Protein AF-A0A6B8VWT5-F1 (afdb_monomer_lite)

Sequence (79 aa):
MGELAAAAAAGEAPAFHPNTGAQIGVDGERALSVGAAAGLEPPRYCQLCGRRMKVQIRPSGWLAECSRHGELDSVLFER

Foldseek 3Di:
DFQLQVCVLVVHQFQADQQPLHGPPPGDDDDGDPCVVVVNDGGQARSHHSDGWDWDADPVFIWTADPPRGIHTCVSVDD

Radius of gyration: 11.94 Å; chains: 1; bounding box: 26×31×27 Å

Organism: NCBI:txid2675218

pLDDT: mean 95.05, std 6.01, range [60.91, 98.56]

InterPro domains:
  IPR058605 Biotin synthase auxiliary protein, C-terminal domain [PF26519] (53-78)

Structure (mmCIF, N/CA/C/O backbone):
data_AF-A0A6B8VWT5-F1
#
_entry.id   AF-A0A6B8VWT5-F1
#
loop_
_atom_site.group_PDB
_atom_site.id
_atom_site.type_symbol
_atom_site.label_atom_id
_atom_site.label_alt_id
_atom_site.label_comp_id
_atom_site.label_asym_id
_atom_site.label_entity_id
_atom_site.label_seq_id
_atom_site.pdbx_PDB_ins_code
_atom_site.Cartn_x
_atom_site.Cartn_y
_atom_site.Cartn_z
_atom_site.occupancy
_atom_site.B_iso_or_equiv
_atom_site.auth_seq_id
_atom_site.auth_comp_id
_atom_site.auth_asym_id
_atom_site.auth_atom_id
_atom_site.pdbx_PDB_model_num
ATOM 1 N N . MET A 1 1 ? -7.271 -14.730 0.703 1.00 64.75 1 MET A N 1
ATOM 2 C CA . MET A 1 1 ? -7.264 -13.309 0.299 1.00 64.75 1 MET A CA 1
ATOM 3 C C . MET A 1 1 ? -7.798 -12.504 1.470 1.00 64.75 1 MET A C 1
ATOM 5 O O . MET A 1 1 ? -8.919 -12.774 1.881 1.00 64.75 1 MET A O 1
ATOM 9 N N . GLY A 1 2 ? -6.985 -11.627 2.066 1.00 88.69 2 GLY A N 1
ATOM 10 C CA . GLY A 1 2 ? -7.462 -10.695 3.095 1.00 88.69 2 GLY A CA 1
ATOM 11 C C . GLY A 1 2 ? -8.361 -9.616 2.487 1.00 88.69 2 GLY A C 1
ATOM 12 O O . GLY A 1 2 ? -8.373 -9.436 1.270 1.00 88.69 2 GLY A O 1
ATOM 13 N N . GLU A 1 3 ? -9.096 -8.894 3.326 1.00 97.19 3 GLU A N 1
ATOM 14 C CA . GLU A 1 3 ? -10.000 -7.817 2.898 1.00 97.19 3 GLU A CA 1
ATOM 15 C C . GLU A 1 3 ? -9.265 -6.743 2.082 1.00 97.19 3 GLU A C 1
ATOM 17 O O . GLU A 1 3 ? -9.756 -6.299 1.048 1.00 97.19 3 GLU A O 1
ATOM 22 N N . LEU A 1 4 ? -8.031 -6.405 2.477 1.00 97.75 4 LEU A N 1
ATOM 23 C CA . LEU A 1 4 ? -7.199 -5.451 1.745 1.00 97.75 4 LEU A CA 1
ATOM 24 C C . LEU A 1 4 ? -6.886 -5.923 0.316 1.00 97.75 4 LEU A C 1
ATOM 26 O O . LEU A 1 4 ? -6.997 -5.137 -0.623 1.00 97.75 4 LEU A O 1
ATOM 30 N N . ALA A 1 5 ? -6.507 -7.193 0.151 1.00 97.56 5 ALA A N 1
ATOM 31 C CA . ALA A 1 5 ? -6.227 -7.773 -1.161 1.00 97.56 5 ALA A CA 1
ATOM 32 C C . ALA A 1 5 ? -7.470 -7.787 -2.056 1.00 97.56 5 ALA A C 1
ATOM 34 O O . ALA A 1 5 ? -7.366 -7.498 -3.245 1.00 97.56 5 ALA A O 1
ATOM 35 N N . ALA A 1 6 ? -8.636 -8.110 -1.488 1.00 96.69 6 ALA A N 1
ATOM 36 C CA . ALA A 1 6 ? -9.895 -8.130 -2.224 1.00 96.69 6 ALA A CA 1
ATOM 37 C C . ALA A 1 6 ? -10.275 -6.729 -2.727 1.00 96.69 6 ALA A C 1
ATOM 39 O O . ALA A 1 6 ? -10.489 -6.564 -3.926 1.00 96.69 6 ALA A O 1
ATOM 40 N N . ALA A 1 7 ? -10.260 -5.724 -1.846 1.00 96.56 7 ALA A N 1
ATOM 41 C CA . ALA A 1 7 ? -10.581 -4.344 -2.208 1.00 96.56 7 ALA A CA 1
ATOM 42 C C . ALA A 1 7 ? -9.628 -3.790 -3.282 1.00 96.56 7 ALA A C 1
ATOM 44 O O . ALA A 1 7 ? -10.056 -3.155 -4.245 1.00 96.56 7 ALA A O 1
ATOM 45 N N . ALA A 1 8 ? -8.324 -4.066 -3.152 1.00 94.94 8 ALA A N 1
ATOM 46 C CA . ALA A 1 8 ? -7.329 -3.636 -4.132 1.00 94.94 8 ALA A CA 1
ATOM 47 C C . ALA A 1 8 ? -7.516 -4.324 -5.495 1.00 94.94 8 ALA A C 1
ATOM 49 O O . ALA A 1 8 ? -7.490 -3.652 -6.523 1.00 94.94 8 ALA A O 1
ATOM 50 N N . ALA A 1 9 ? -7.750 -5.640 -5.513 1.00 93.88 9 ALA A N 1
ATOM 51 C CA . ALA A 1 9 ? -7.979 -6.392 -6.747 1.00 93.88 9 ALA A CA 1
ATOM 52 C C . ALA A 1 9 ? -9.291 -5.994 -7.449 1.00 93.88 9 ALA A C 1
ATOM 54 O O . ALA A 1 9 ? -9.362 -6.018 -8.677 1.00 93.88 9 ALA A O 1
ATOM 55 N N . ALA A 1 10 ? -10.314 -5.604 -6.683 1.00 94.69 10 ALA A N 1
ATOM 56 C CA . ALA A 1 10 ? -11.581 -5.095 -7.203 1.00 94.69 10 ALA A CA 1
ATOM 57 C C . ALA A 1 10 ? -11.496 -3.646 -7.723 1.00 94.69 10 ALA A C 1
ATOM 59 O O . ALA A 1 10 ? -12.427 -3.183 -8.380 1.00 94.69 10 ALA A O 1
ATOM 60 N N . GLY A 1 11 ? -10.394 -2.932 -7.460 1.00 94.12 11 GLY A N 1
ATOM 61 C CA . GLY A 1 11 ? -10.232 -1.530 -7.849 1.00 94.12 11 GLY A CA 1
ATOM 62 C C . GLY A 1 11 ? -11.116 -0.570 -7.049 1.00 94.12 11 GLY A C 1
ATOM 63 O O . GLY A 1 11 ? -11.506 0.477 -7.566 1.00 94.12 11 GLY A O 1
ATOM 64 N N . GLU A 1 12 ? -11.460 -0.922 -5.809 1.00 96.06 12 GLU A N 1
ATOM 65 C CA . GLU A 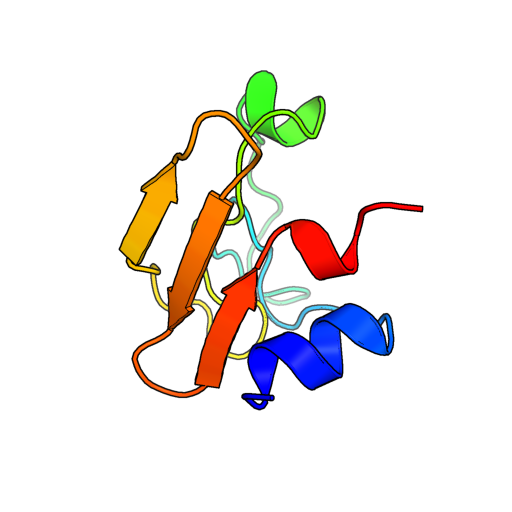1 12 ? -12.234 -0.050 -4.926 1.00 96.06 12 GLU A CA 1
ATOM 66 C C . GLU A 1 12 ? -11.465 1.240 -4.610 1.00 96.06 12 GLU A C 1
ATOM 68 O O . GLU A 1 12 ? -10.246 1.233 -4.416 1.00 96.06 12 GLU A O 1
ATOM 73 N N . ALA A 1 13 ? -12.183 2.364 -4.534 1.00 96.06 13 ALA A N 1
ATOM 74 C CA . ALA A 1 13 ? -11.576 3.639 -4.178 1.00 96.06 13 ALA A CA 1
ATOM 75 C C . ALA A 1 13 ? -11.029 3.588 -2.734 1.00 96.06 13 ALA A C 1
ATOM 77 O O . ALA A 1 13 ? -11.746 3.172 -1.821 1.00 96.06 13 ALA A O 1
ATOM 78 N N . PRO A 1 14 ? -9.780 4.025 -2.493 1.00 96.81 14 PRO A N 1
ATOM 79 C CA . PRO A 1 14 ? -9.176 3.948 -1.170 1.00 96.81 14 PRO A CA 1
ATOM 80 C C . PRO A 1 14 ? -9.822 4.953 -0.203 1.00 96.81 14 PRO A C 1
ATOM 82 O O . PRO A 1 14 ? -9.999 6.119 -0.543 1.00 96.81 14 PRO A O 1
ATOM 85 N N . ALA A 1 15 ? -10.104 4.537 1.035 1.00 97.94 15 ALA A N 1
ATOM 86 C CA . ALA A 1 15 ? -10.514 5.454 2.106 1.00 97.94 15 ALA A CA 1
ATOM 87 C C . ALA A 1 15 ? -9.322 6.261 2.653 1.00 97.94 15 ALA A C 1
ATOM 89 O O . ALA A 1 15 ? -9.476 7.395 3.104 1.00 97.94 15 ALA A O 1
ATOM 90 N N . PHE A 1 16 ? -8.121 5.682 2.586 1.00 98.12 16 PHE A N 1
ATOM 91 C CA . PHE A 1 16 ? -6.861 6.308 2.976 1.00 98.12 16 PHE A CA 1
ATOM 92 C C . PHE A 1 16 ? -5.832 6.170 1.861 1.00 98.12 16 PHE A C 1
ATOM 94 O O . PHE A 1 16 ? -5.664 5.096 1.284 1.00 98.12 16 PHE A O 1
ATOM 101 N N . HIS A 1 17 ? -5.087 7.236 1.595 1.00 97.44 17 HIS A N 1
ATOM 102 C CA . HIS A 1 17 ? -4.077 7.251 0.551 1.00 97.44 17 HIS A CA 1
ATOM 103 C C . HIS A 1 17 ? -2.937 6.246 0.860 1.00 97.44 17 HIS A C 1
ATOM 105 O O . HIS A 1 17 ? -2.249 6.404 1.877 1.00 97.44 17 HIS A O 1
ATOM 111 N N . PRO A 1 18 ? -2.651 5.250 -0.004 1.00 97.12 18 PRO A N 1
ATOM 112 C CA . PRO A 1 18 ? -1.758 4.129 0.332 1.00 97.12 18 PRO A CA 1
ATOM 113 C C . PRO A 1 18 ? -0.304 4.506 0.661 1.00 97.12 18 PRO A C 1
ATOM 115 O O . PRO A 1 18 ? 0.367 3.792 1.407 1.00 97.12 18 PRO A O 1
ATOM 118 N N . ASN A 1 19 ? 0.195 5.634 0.146 1.00 97.38 19 ASN A N 1
ATOM 119 C CA . ASN A 1 19 ? 1.586 6.069 0.357 1.00 97.38 19 ASN A CA 1
ATOM 120 C C . ASN A 1 19 ? 1.754 7.163 1.419 1.00 97.38 19 ASN A C 1
ATOM 122 O O . ASN A 1 19 ? 2.862 7.376 1.905 1.00 97.38 19 ASN A O 1
ATOM 126 N N . THR A 1 20 ? 0.673 7.836 1.823 1.00 97.19 20 THR A N 1
ATOM 127 C CA . THR A 1 20 ? 0.747 8.964 2.776 1.00 97.19 20 THR A CA 1
ATOM 128 C C . THR A 1 20 ? -0.066 8.734 4.041 1.00 97.19 20 THR A C 1
ATOM 130 O O . THR A 1 20 ? 0.227 9.362 5.054 1.00 97.19 20 THR A O 1
ATOM 133 N N . GLY A 1 21 ? -1.053 7.834 4.000 1.00 97.06 21 GLY A N 1
ATOM 134 C CA . GLY A 1 21 ? -1.966 7.560 5.104 1.00 97.06 21 GLY A CA 1
ATOM 135 C C . GLY A 1 21 ? -3.037 8.631 5.307 1.00 97.06 21 GLY A C 1
ATOM 136 O O . GLY A 1 21 ? -3.807 8.507 6.250 1.00 97.06 21 GLY A O 1
ATOM 137 N N . ALA A 1 22 ? -3.095 9.657 4.448 1.00 97.31 22 ALA A N 1
ATOM 138 C CA . ALA A 1 22 ? -4.100 10.715 4.517 1.00 97.31 22 ALA A CA 1
ATOM 139 C C . ALA A 1 22 ? -5.495 10.158 4.204 1.00 97.31 22 ALA A C 1
ATOM 141 O O . ALA A 1 22 ? -5.661 9.427 3.224 1.00 97.31 22 ALA A O 1
ATOM 142 N N . GLN A 1 23 ? -6.489 10.497 5.019 1.00 97.50 23 GLN A N 1
ATOM 143 C CA . GLN A 1 23 ? -7.874 10.107 4.797 1.00 97.50 23 GLN A CA 1
ATOM 144 C C . GLN A 1 23 ? -8.484 10.911 3.643 1.00 97.50 23 GLN A C 1
ATOM 146 O O . GLN A 1 23 ? -8.501 12.143 3.665 1.00 97.50 23 GLN A O 1
ATOM 151 N N . ILE A 1 24 ? -9.017 10.213 2.641 1.00 96.38 24 ILE A N 1
ATOM 152 C CA . ILE A 1 24 ? -9.576 10.838 1.441 1.00 96.38 24 ILE A CA 1
ATOM 153 C C . ILE A 1 24 ? -10.832 11.641 1.802 1.00 96.38 24 ILE A C 1
ATOM 155 O O . ILE A 1 24 ? -11.728 11.146 2.483 1.00 96.38 24 ILE A O 1
ATOM 159 N N . GLY A 1 25 ? -10.889 12.896 1.347 1.00 94.75 25 GLY A N 1
ATOM 160 C CA . GLY A 1 25 ? -12.014 13.807 1.588 1.00 94.75 25 GLY A CA 1
ATOM 161 C C . GLY A 1 25 ? -12.073 14.416 2.995 1.00 94.75 25 GLY A C 1
ATOM 162 O O . GLY A 1 25 ? -12.989 15.188 3.268 1.00 94.75 25 GLY A O 1
ATOM 163 N N . VAL A 1 26 ? -11.118 14.092 3.873 1.00 95.81 26 VAL A N 1
ATOM 164 C CA . VAL A 1 26 ? -11.028 14.644 5.236 1.00 95.81 26 VAL A CA 1
ATOM 165 C C . VAL A 1 26 ? -9.708 15.376 5.427 1.00 95.81 26 VAL A C 1
ATOM 167 O O . VAL A 1 26 ? -9.699 16.553 5.781 1.00 95.81 26 VAL A O 1
ATOM 170 N N . ASP A 1 27 ? -8.600 14.689 5.163 1.00 93.44 27 ASP A N 1
ATOM 171 C CA . ASP A 1 27 ? -7.275 15.283 5.256 1.00 93.44 27 ASP A CA 1
ATOM 172 C C . ASP A 1 27 ? -6.948 16.060 3.976 1.00 93.44 27 ASP A C 1
ATOM 174 O O . ASP A 1 27 ? -7.366 15.702 2.872 1.00 93.44 27 ASP A O 1
ATOM 178 N N . GLY A 1 28 ? -6.158 17.125 4.120 1.00 88.69 28 GLY A N 1
ATOM 179 C CA . GLY A 1 28 ? -5.603 17.838 2.973 1.00 88.69 28 GLY A CA 1
ATOM 180 C C . GLY A 1 28 ? -4.630 16.966 2.174 1.00 88.69 28 GLY A C 1
ATOM 181 O O . GLY A 1 28 ? -3.997 16.053 2.716 1.00 88.69 28 GLY A O 1
ATOM 182 N N . GLU A 1 29 ? -4.476 17.272 0.884 1.00 85.94 29 GLU A N 1
ATOM 183 C CA . GLU A 1 29 ? -3.510 16.580 0.033 1.00 85.94 29 GLU A CA 1
ATOM 184 C C . GLU A 1 29 ? -2.098 16.678 0.613 1.00 85.94 29 GLU A C 1
ATOM 186 O O . GLU A 1 29 ? -1.608 17.747 0.987 1.00 85.94 29 GLU A O 1
ATOM 191 N N . ARG A 1 30 ? -1.425 15.529 0.668 1.00 90.19 30 ARG A N 1
ATOM 192 C CA . ARG A 1 30 ? -0.046 15.434 1.125 1.00 90.19 30 ARG A CA 1
ATOM 193 C C . ARG A 1 30 ? 0.840 15.045 -0.040 1.00 90.19 30 ARG A C 1
ATOM 195 O O . ARG A 1 30 ? 0.592 14.034 -0.691 1.00 90.19 30 ARG A O 1
ATOM 202 N N . ALA A 1 31 ? 1.889 15.833 -0.256 1.00 93.25 31 ALA A N 1
ATOM 203 C CA . ALA A 1 31 ? 2.857 15.575 -1.309 1.00 93.25 31 ALA A CA 1
ATOM 204 C C . ALA A 1 31 ? 3.433 14.155 -1.196 1.00 93.25 31 ALA A C 1
ATOM 206 O O . ALA A 1 31 ? 3.804 13.696 -0.109 1.00 93.25 31 ALA A O 1
ATOM 207 N N . LEU A 1 32 ? 3.504 13.476 -2.337 1.00 95.94 32 LEU A N 1
ATOM 208 C CA . LEU A 1 32 ? 4.144 12.174 -2.457 1.00 95.94 32 LEU A CA 1
ATOM 209 C C . LEU A 1 32 ? 5.662 12.337 -2.508 1.00 95.94 32 LEU A C 1
ATOM 211 O O . LEU A 1 32 ? 6.178 13.349 -2.985 1.00 95.94 32 LEU A O 1
ATOM 215 N N . SER A 1 33 ? 6.387 11.314 -2.059 1.00 95.56 33 SER A N 1
ATOM 216 C CA . SER A 1 33 ? 7.786 11.166 -2.454 1.00 95.56 33 SER A CA 1
ATOM 217 C C . SER A 1 33 ? 7.870 10.965 -3.970 1.00 95.56 33 SER A C 1
ATOM 219 O O . SER A 1 33 ? 6.923 10.503 -4.610 1.00 95.56 33 SER A O 1
ATOM 221 N N . VAL A 1 34 ? 9.031 11.268 -4.551 1.00 97.31 34 VAL A N 1
ATOM 222 C CA . VAL A 1 34 ? 9.270 11.070 -5.988 1.00 97.31 34 VAL A CA 1
ATOM 223 C C . VAL A 1 34 ? 9.031 9.610 -6.393 1.00 97.31 34 VAL A C 1
ATOM 225 O O . VAL A 1 34 ? 8.394 9.359 -7.411 1.00 97.31 34 VAL A O 1
ATOM 228 N N . GLY A 1 35 ? 9.475 8.648 -5.577 1.00 96.00 35 GLY A N 1
ATOM 229 C CA . GLY A 1 35 ? 9.267 7.224 -5.842 1.00 96.00 35 GLY A CA 1
ATOM 230 C C . GLY A 1 35 ? 7.794 6.817 -5.782 1.00 96.00 35 GLY A C 1
ATOM 231 O O . GLY A 1 35 ? 7.320 6.125 -6.680 1.00 96.00 35 GLY A O 1
ATOM 232 N N . ALA A 1 36 ? 7.042 7.294 -4.786 1.00 95.62 36 ALA A N 1
ATOM 233 C CA . ALA A 1 36 ? 5.606 7.035 -4.687 1.00 95.62 36 ALA A CA 1
ATOM 234 C C . ALA A 1 36 ? 4.813 7.674 -5.838 1.00 95.62 36 ALA A C 1
ATOM 236 O O . ALA A 1 36 ? 3.913 7.035 -6.376 1.00 95.62 36 ALA A O 1
ATOM 237 N N . ALA A 1 37 ? 5.161 8.899 -6.246 1.00 96.06 37 ALA A N 1
ATOM 238 C CA . ALA A 1 37 ? 4.555 9.560 -7.404 1.00 96.06 37 ALA A CA 1
ATOM 239 C C . ALA A 1 37 ? 4.843 8.815 -8.719 1.00 96.06 37 ALA A C 1
ATOM 241 O O . ALA A 1 37 ? 3.996 8.781 -9.605 1.00 9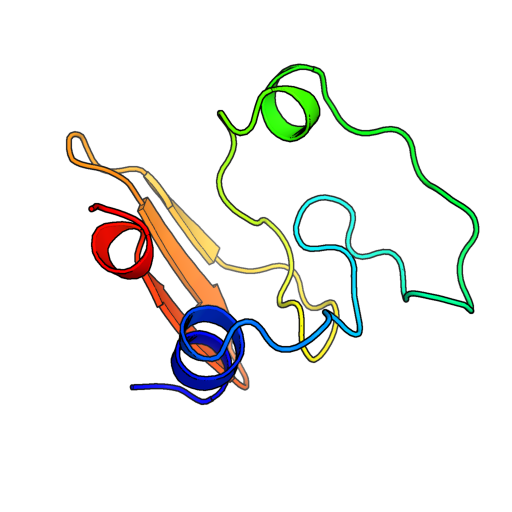6.06 37 ALA A O 1
ATOM 242 N N . ALA A 1 38 ? 6.019 8.193 -8.829 1.00 95.56 38 ALA A N 1
ATOM 243 C CA . ALA A 1 38 ? 6.413 7.374 -9.972 1.00 95.56 38 ALA A CA 1
ATOM 244 C C . ALA A 1 38 ? 5.892 5.922 -9.915 1.00 95.56 38 ALA A C 1
ATOM 246 O O . ALA A 1 38 ? 6.177 5.147 -10.823 1.00 95.56 38 ALA A O 1
ATOM 247 N N . GLY A 1 39 ? 5.172 5.523 -8.857 1.00 91.88 39 GLY A N 1
ATOM 248 C CA . GLY A 1 39 ? 4.694 4.145 -8.676 1.00 91.88 39 GLY A CA 1
ATOM 249 C C . GLY A 1 39 ? 5.790 3.121 -8.344 1.00 91.88 39 GLY A C 1
ATOM 250 O O . GLY A 1 39 ? 5.567 1.923 -8.476 1.00 91.88 39 GLY A O 1
ATOM 251 N N . LEU A 1 40 ? 6.972 3.575 -7.916 1.00 92.00 40 LEU A N 1
ATOM 252 C CA . L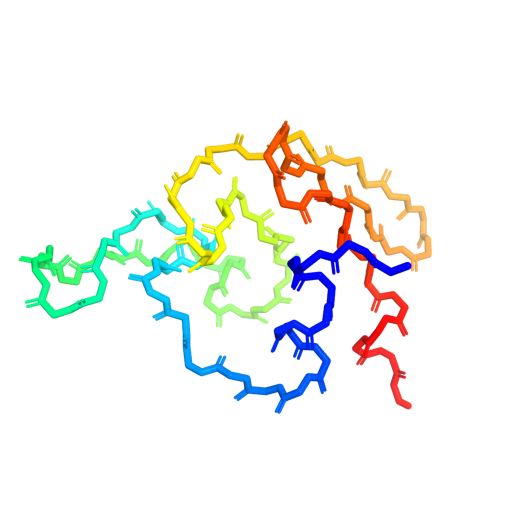EU A 1 40 ? 8.138 2.732 -7.612 1.00 92.00 40 LEU A CA 1
ATOM 253 C C . LEU A 1 40 ? 8.221 2.308 -6.138 1.00 92.00 40 LEU A C 1
ATOM 255 O O . LEU A 1 40 ? 9.074 1.501 -5.770 1.00 92.00 40 LEU A O 1
ATOM 259 N N . GLU A 1 41 ? 7.368 2.866 -5.279 1.00 95.25 41 GLU A N 1
ATOM 260 C CA . GLU A 1 41 ? 7.310 2.525 -3.859 1.00 95.25 41 GLU A CA 1
ATOM 261 C C . GLU A 1 41 ? 6.095 1.638 -3.552 1.00 95.25 41 GLU A C 1
ATOM 263 O O . GLU A 1 41 ? 5.004 1.888 -4.069 1.00 95.25 41 GLU A O 1
ATOM 268 N N . PRO A 1 42 ? 6.244 0.624 -2.680 1.00 96.75 42 PRO A N 1
ATOM 269 C CA . PRO A 1 42 ? 5.108 -0.147 -2.193 1.00 96.75 42 PRO A CA 1
ATOM 270 C C . PRO A 1 42 ? 4.205 0.702 -1.283 1.00 96.75 42 PRO A C 1
ATOM 272 O O . PRO A 1 42 ? 4.699 1.612 -0.602 1.00 96.75 42 PRO A O 1
ATOM 275 N N . PRO A 1 43 ? 2.915 0.342 -1.151 1.00 96.94 43 PRO A N 1
ATOM 276 C CA . PRO A 1 43 ? 2.010 1.006 -0.228 1.00 96.94 43 PRO A CA 1
ATOM 277 C C . PRO A 1 43 ? 2.522 0.889 1.210 1.00 96.94 43 PRO A C 1
ATOM 279 O O . PRO A 1 43 ? 2.922 -0.178 1.682 1.00 96.94 43 PRO A O 1
ATOM 282 N N . ARG A 1 44 ? 2.505 2.010 1.931 1.00 97.50 44 ARG A N 1
ATOM 283 C CA . ARG A 1 44 ? 2.986 2.123 3.318 1.00 97.50 44 ARG A CA 1
ATOM 284 C C . ARG A 1 44 ? 1.854 2.071 4.336 1.00 97.50 44 ARG A C 1
ATOM 286 O O . ARG A 1 44 ? 2.103 1.762 5.502 1.00 97.50 44 ARG A O 1
ATOM 293 N N . TYR A 1 45 ? 0.633 2.367 3.903 1.00 98.31 45 TYR A N 1
ATOM 294 C CA . TYR A 1 45 ? -0.563 2.453 4.729 1.00 98.31 45 TYR A CA 1
ATOM 295 C C . TYR A 1 45 ? -1.697 1.637 4.116 1.00 98.31 45 TYR A C 1
ATOM 297 O O . TYR A 1 45 ? -1.858 1.578 2.899 1.00 98.31 45 TYR A O 1
ATOM 305 N N . CYS A 1 46 ? -2.487 0.996 4.971 1.00 98.38 46 CYS A N 1
ATOM 306 C CA . CYS A 1 46 ? -3.653 0.242 4.541 1.00 98.38 46 CYS A CA 1
ATOM 307 C C . CYS A 1 46 ? -4.717 1.194 3.991 1.00 98.38 46 CYS A C 1
ATOM 309 O O . CYS A 1 46 ? -5.162 2.092 4.707 1.00 98.38 46 CYS A O 1
ATOM 311 N N . GLN A 1 47 ? -5.180 0.949 2.765 1.00 98.12 47 GLN A N 1
ATOM 312 C CA . GLN A 1 47 ? -6.156 1.821 2.110 1.00 98.12 47 GLN A CA 1
ATOM 313 C C . GLN A 1 47 ? -7.543 1.825 2.771 1.00 98.12 47 GLN A C 1
ATOM 315 O O . GLN A 1 47 ? -8.339 2.722 2.517 1.00 98.12 47 GLN A O 1
ATOM 320 N N . LEU A 1 48 ? -7.819 0.838 3.631 1.00 98.38 48 LEU A N 1
ATOM 321 C CA . LEU A 1 48 ? -9.094 0.691 4.337 1.00 98.38 48 LEU A CA 1
ATOM 322 C C . LEU A 1 48 ? -9.113 1.413 5.692 1.00 98.38 48 LEU A C 1
ATOM 324 O O . LEU A 1 48 ? -10.158 1.885 6.120 1.00 98.38 48 LEU A O 1
ATOM 328 N N . CYS A 1 49 ? -7.975 1.513 6.392 1.00 98.19 49 CYS A N 1
ATOM 329 C CA . CYS A 1 49 ? -7.949 2.05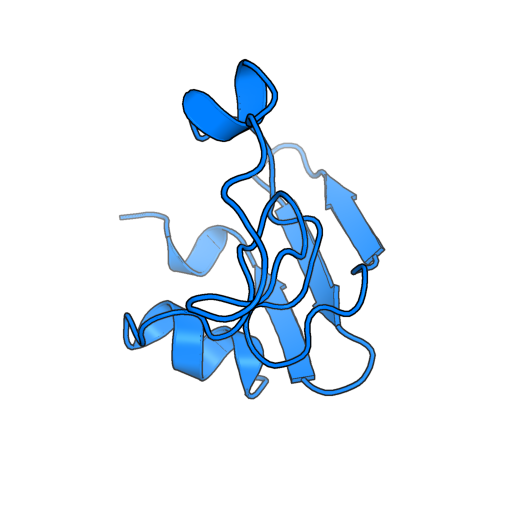6 7.762 1.00 98.19 49 CYS A CA 1
ATOM 330 C C . CYS A 1 49 ? -6.787 2.982 8.110 1.00 98.19 49 CYS A C 1
ATOM 332 O O . CYS A 1 49 ? -6.616 3.315 9.283 1.00 98.19 49 CYS A O 1
ATOM 334 N N . GLY A 1 50 ? -5.930 3.316 7.146 1.00 97.75 50 GLY A N 1
ATOM 335 C CA . GLY A 1 50 ? -4.824 4.253 7.336 1.00 97.75 50 GLY A CA 1
ATOM 336 C C . GLY A 1 50 ? -3.698 3.741 8.237 1.00 97.75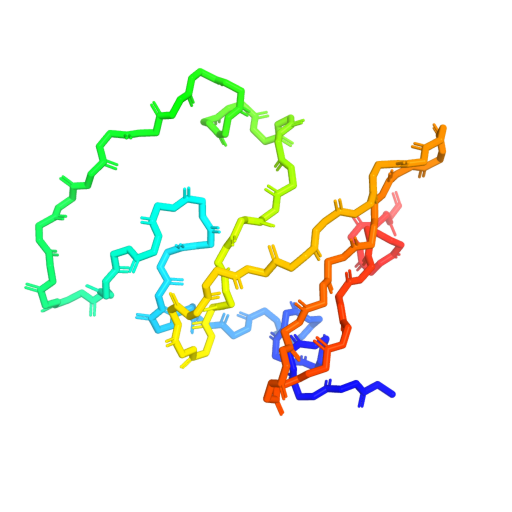 50 GLY A C 1
ATOM 337 O O . GLY A 1 50 ? -2.740 4.462 8.499 1.00 97.75 50 GLY A O 1
ATOM 338 N N . ARG A 1 51 ? -3.755 2.494 8.727 1.00 98.25 51 ARG A N 1
ATOM 339 C CA . ARG A 1 51 ? -2.687 1.946 9.571 1.00 98.25 51 ARG A CA 1
ATOM 340 C C . ARG A 1 51 ? -1.429 1.689 8.749 1.00 98.25 51 ARG A C 1
ATOM 342 O O . A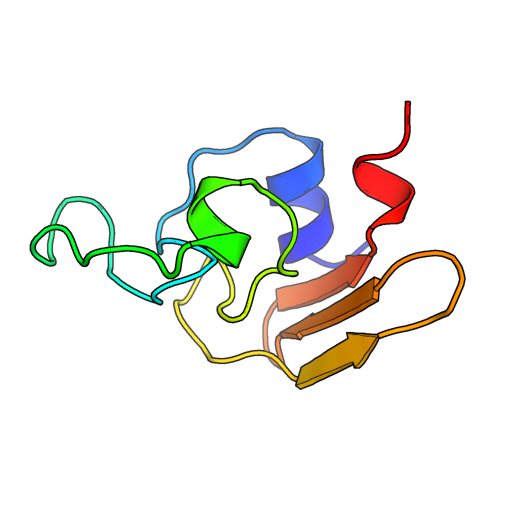RG A 1 51 ? -1.498 1.072 7.686 1.00 98.25 51 ARG A O 1
ATOM 349 N N . ARG A 1 52 ? -0.278 2.105 9.284 1.00 98.25 52 ARG A N 1
ATOM 350 C CA . ARG A 1 52 ? 1.032 1.795 8.705 1.00 98.25 52 ARG A CA 1
ATOM 351 C C . ARG A 1 52 ? 1.238 0.281 8.655 1.00 98.25 52 ARG A C 1
ATOM 353 O O . ARG A 1 52 ? 1.049 -0.402 9.661 1.00 98.25 52 ARG A O 1
ATOM 360 N N . MET A 1 53 ? 1.607 -0.220 7.486 1.00 98.56 53 MET A N 1
ATOM 361 C CA . MET A 1 53 ? 1.800 -1.641 7.221 1.00 98.56 53 MET A CA 1
ATOM 362 C C . MET A 1 53 ? 3.259 -2.044 7.427 1.00 98.56 53 MET A C 1
ATOM 364 O O . MET A 1 53 ? 4.176 -1.231 7.261 1.00 98.56 53 MET A O 1
ATOM 368 N N . LYS A 1 54 ? 3.479 -3.319 7.750 1.00 98.38 54 LYS A N 1
ATOM 369 C CA . LYS A 1 54 ? 4.798 -3.941 7.609 1.00 98.38 54 LYS A CA 1
ATOM 370 C C . LYS A 1 54 ? 4.992 -4.253 6.130 1.00 98.38 54 LYS A C 1
ATOM 372 O O . LYS A 1 54 ? 4.131 -4.885 5.533 1.00 98.38 54 LYS A O 1
ATOM 377 N N . VAL A 1 55 ? 6.106 -3.820 5.551 1.00 98.31 55 VAL A N 1
ATOM 378 C CA . VAL A 1 55 ? 6.402 -4.063 4.135 1.00 98.31 55 VAL A CA 1
ATOM 379 C C . VAL A 1 55 ? 7.719 -4.810 4.008 1.00 98.31 55 VAL A C 1
ATOM 381 O O . VAL A 1 55 ? 8.737 -4.358 4.531 1.00 98.31 55 VAL A O 1
ATOM 384 N N . GLN A 1 56 ? 7.691 -5.928 3.289 1.00 98.12 56 GLN A N 1
ATOM 385 C CA . GLN A 1 56 ? 8.859 -6.706 2.903 1.00 98.12 56 GLN A CA 1
ATOM 386 C C . GLN A 1 56 ? 9.096 -6.531 1.402 1.00 98.12 56 GLN A C 1
ATOM 388 O O . GLN A 1 56 ? 8.283 -6.957 0.583 1.00 98.12 56 GLN A O 1
ATOM 393 N N . ILE A 1 57 ? 10.234 -5.937 1.044 1.00 97.38 57 ILE A N 1
ATOM 394 C CA . ILE A 1 57 ? 10.715 -5.928 -0.340 1.00 97.38 57 ILE A CA 1
ATOM 395 C C . ILE A 1 57 ? 11.352 -7.287 -0.649 1.00 97.38 57 ILE A C 1
ATOM 397 O O . ILE A 1 57 ? 12.071 -7.850 0.185 1.00 97.38 57 ILE A O 1
ATOM 401 N N . ARG A 1 58 ? 11.085 -7.805 -1.846 1.00 95.38 58 ARG A N 1
ATOM 402 C CA . ARG A 1 58 ? 11.654 -9.029 -2.420 1.00 95.38 58 ARG A CA 1
ATOM 403 C C . ARG A 1 58 ? 12.226 -8.700 -3.808 1.00 95.38 58 ARG A C 1
ATOM 405 O O . ARG A 1 58 ? 11.794 -7.726 -4.417 1.00 95.38 58 ARG A O 1
ATOM 412 N N . PRO A 1 59 ? 13.147 -9.510 -4.358 1.00 95.75 59 PRO A N 1
ATOM 413 C CA . PRO A 1 59 ? 13.645 -9.294 -5.720 1.00 95.75 59 PRO A CA 1
ATOM 414 C C . PRO A 1 59 ? 12.542 -9.268 -6.788 1.00 95.75 59 PRO A C 1
ATOM 416 O O . PRO A 1 59 ? 12.668 -8.554 -7.774 1.00 95.75 59 PRO A O 1
ATOM 419 N N . SER A 1 60 ? 11.461 -10.027 -6.580 1.00 93.19 60 SER A N 1
ATOM 420 C CA . SER A 1 60 ? 10.328 -10.134 -7.503 1.00 93.19 60 SER A CA 1
ATOM 421 C C . SER A 1 60 ? 9.166 -9.186 -7.189 1.00 93.19 60 SER A C 1
ATOM 423 O O . SER A 1 60 ? 8.120 -9.327 -7.802 1.00 93.19 60 SER A O 1
ATOM 425 N N . GLY A 1 61 ? 9.289 -8.277 -6.213 1.00 95.94 61 GLY A N 1
ATOM 426 C CA . GLY A 1 61 ? 8.193 -7.379 -5.834 1.00 95.94 61 GLY A CA 1
ATOM 427 C C . GLY A 1 61 ? 8.111 -7.129 -4.333 1.00 95.94 61 GLY A C 1
ATOM 428 O O . GLY A 1 61 ? 9.131 -6.975 -3.661 1.00 95.94 61 GLY A O 1
ATOM 429 N N . TRP A 1 62 ? 6.907 -7.080 -3.767 1.00 97.00 62 TRP A N 1
ATOM 430 C CA . TRP A 1 62 ? 6.730 -6.760 -2.346 1.00 97.00 62 TRP A CA 1
ATOM 431 C C . TRP A 1 62 ? 5.502 -7.422 -1.725 1.00 97.00 62 TRP A C 1
ATOM 433 O O . TRP A 1 62 ? 4.525 -7.721 -2.402 1.00 97.00 62 TRP A O 1
ATOM 443 N N . LEU A 1 63 ? 5.567 -7.611 -0.406 1.00 97.75 63 LEU A N 1
ATOM 444 C CA . LEU A 1 63 ? 4.446 -8.014 0.442 1.00 97.75 63 LEU A CA 1
ATOM 445 C C . LEU A 1 63 ? 4.214 -6.935 1.497 1.00 97.75 63 LEU A C 1
ATOM 447 O O . LEU A 1 63 ? 5.144 -6.565 2.219 1.00 97.75 63 LEU A O 1
ATOM 451 N N . ALA A 1 64 ? 2.987 -6.440 1.594 1.00 98.31 64 ALA A N 1
ATOM 452 C CA . ALA A 1 64 ? 2.558 -5.485 2.602 1.00 98.31 64 ALA A CA 1
ATOM 453 C C . ALA A 1 64 ? 1.488 -6.110 3.501 1.00 98.31 64 ALA A C 1
ATOM 455 O O . ALA A 1 64 ? 0.527 -6.691 3.016 1.00 98.31 64 ALA A O 1
ATOM 456 N N . GLU A 1 65 ? 1.631 -5.976 4.815 1.00 98.38 65 GLU A N 1
ATOM 457 C CA . GLU A 1 65 ? 0.748 -6.610 5.792 1.00 98.38 65 GLU A CA 1
ATOM 458 C C . GLU A 1 65 ? 0.091 -5.558 6.691 1.00 98.38 65 GLU A C 1
ATOM 460 O O . GLU A 1 65 ? 0.758 -4.814 7.426 1.00 98.38 65 GLU A O 1
ATOM 465 N N . CYS A 1 66 ? -1.241 -5.503 6.643 1.00 98.44 66 CYS A N 1
ATOM 466 C CA . CYS A 1 66 ? -2.053 -4.779 7.606 1.00 98.44 66 CYS A CA 1
ATOM 467 C C . CYS A 1 66 ? -2.480 -5.725 8.729 1.00 98.44 66 CYS A C 1
ATOM 469 O O . CYS A 1 66 ? -3.187 -6.700 8.489 1.00 98.44 66 CYS A O 1
ATOM 471 N N . SER A 1 67 ? -2.192 -5.360 9.979 1.00 97.38 67 SER A N 1
ATOM 472 C CA . SER A 1 67 ? -2.585 -6.151 11.154 1.00 97.38 67 SER A CA 1
ATOM 473 C C . SER A 1 67 ? -4.099 -6.317 11.364 1.00 97.38 67 SER A C 1
ATOM 475 O O . SER A 1 67 ? -4.505 -7.046 12.263 1.00 97.38 67 SER A O 1
ATOM 477 N N . ARG A 1 68 ? -4.940 -5.620 10.585 1.00 97.88 68 ARG A N 1
ATOM 478 C CA . ARG A 1 68 ? -6.408 -5.759 10.609 1.00 97.88 68 ARG A CA 1
ATOM 479 C C . ARG A 1 68 ? -6.977 -6.382 9.338 1.00 97.88 68 ARG A C 1
ATOM 481 O O . ARG A 1 68 ? -7.831 -7.247 9.437 1.00 97.88 68 ARG A O 1
ATOM 488 N N . HIS A 1 69 ? -6.512 -5.941 8.170 1.00 98.38 69 HIS A N 1
ATOM 489 C CA . HIS A 1 69 ? -7.135 -6.282 6.881 1.00 98.38 69 HIS A CA 1
ATOM 490 C C . HIS A 1 69 ? -6.336 -7.299 6.057 1.00 98.38 69 HIS A C 1
ATOM 492 O O . HIS A 1 69 ? -6.727 -7.637 4.939 1.00 98.38 69 HIS A O 1
ATOM 498 N N . GLY A 1 70 ? -5.235 -7.805 6.616 1.00 98.00 70 GLY A N 1
ATOM 499 C CA . GLY A 1 70 ? -4.422 -8.859 6.026 1.00 98.00 70 GLY A CA 1
ATOM 500 C C . GLY A 1 70 ? -3.367 -8.356 5.045 1.00 98.00 70 GLY A C 1
ATOM 501 O O . GLY A 1 70 ? -2.990 -7.180 5.035 1.00 98.00 70 GLY A O 1
ATOM 502 N N . GLU A 1 71 ? -2.863 -9.297 4.257 1.00 97.88 71 GLU A N 1
ATOM 503 C CA . GLU A 1 71 ? -1.759 -9.106 3.321 1.00 97.88 71 GLU A CA 1
ATOM 504 C C . GLU A 1 71 ? -2.218 -8.559 1.964 1.00 97.88 71 GLU A C 1
ATOM 506 O O . GLU A 1 71 ? -3.326 -8.842 1.504 1.00 97.88 71 GLU A O 1
ATOM 511 N N . LEU A 1 72 ? -1.328 -7.810 1.318 1.00 97.69 72 LEU A N 1
ATOM 512 C CA . LEU A 1 72 ? -1.404 -7.321 -0.051 1.00 97.69 72 LEU A CA 1
ATOM 513 C C . LEU A 1 72 ? -0.062 -7.607 -0.728 1.00 97.69 72 LEU A C 1
ATOM 515 O O . LEU A 1 72 ? 0.983 -7.187 -0.230 1.00 97.69 72 LEU A O 1
ATOM 519 N N . ASP A 1 73 ? -0.090 -8.313 -1.850 1.00 97.12 73 ASP A N 1
ATOM 520 C CA . ASP A 1 73 ? 1.111 -8.737 -2.568 1.00 97.12 73 ASP A CA 1
ATOM 521 C C . ASP A 1 73 ? 1.148 -8.091 -3.961 1.00 97.12 73 ASP A C 1
ATOM 523 O O . ASP A 1 73 ? 0.104 -7.942 -4.605 1.00 97.12 73 ASP A O 1
ATOM 527 N N . SER A 1 74 ? 2.341 -7.697 -4.416 1.00 95.88 74 SER A N 1
ATOM 528 C CA . SER A 1 74 ? 2.549 -7.066 -5.723 1.00 95.88 74 SER A CA 1
ATOM 529 C C . SER A 1 74 ? 2.054 -7.915 -6.892 1.00 95.88 74 SER A C 1
ATOM 531 O O . SER A 1 74 ? 1.623 -7.349 -7.895 1.00 95.88 74 SER A O 1
ATOM 533 N N . VAL A 1 75 ? 2.019 -9.245 -6.738 1.00 95.25 75 VAL A N 1
ATOM 534 C CA . VAL A 1 75 ? 1.536 -10.178 -7.774 1.00 95.25 75 VAL A CA 1
ATOM 535 C C . VAL A 1 75 ? 0.092 -9.913 -8.210 1.00 95.25 75 VAL A C 1
ATOM 537 O O . VAL A 1 75 ? -0.303 -10.318 -9.295 1.00 95.25 75 VAL A O 1
ATOM 540 N N . LEU A 1 76 ? -0.711 -9.216 -7.396 1.00 92.62 76 LEU A N 1
ATOM 541 C CA . LEU A 1 76 ? -2.079 -8.830 -7.763 1.00 92.62 76 LEU A CA 1
ATOM 542 C C . LEU A 1 76 ? -2.132 -7.718 -8.822 1.00 92.62 76 LEU A C 1
ATOM 544 O O . LEU A 1 76 ? -3.185 -7.497 -9.420 1.00 92.62 76 LEU A O 1
ATOM 548 N N . PHE A 1 77 ? -1.020 -7.016 -9.044 1.00 87.75 77 PHE A N 1
ATOM 549 C CA . PHE A 1 77 ? -0.907 -5.896 -9.982 1.00 87.75 77 PHE A CA 1
ATOM 550 C C . PHE A 1 77 ? -0.045 -6.225 -11.206 1.00 87.75 77 PHE A C 1
ATOM 552 O O . PHE A 1 77 ? 0.068 -5.404 -12.115 1.00 87.75 77 PHE A O 1
ATOM 559 N N . GLU A 1 78 ? 0.557 -7.411 -11.237 1.00 82.25 78 GLU A N 1
ATOM 560 C CA . GLU A 1 78 ? 1.339 -7.905 -12.365 1.00 82.25 78 GLU A CA 1
ATOM 561 C C . GLU A 1 78 ? 0.365 -8.421 -13.441 1.00 82.25 78 GLU A C 1
ATOM 563 O O . GLU A 1 78 ? -0.436 -9.325 -13.196 1.00 82.25 78 GLU A O 1
ATOM 568 N N . ARG A 1 79 ? 0.382 -7.791 -14.621 1.00 60.91 79 ARG A N 1
ATOM 569 C CA . ARG A 1 79 ? -0.367 -8.200 -15.818 1.00 60.91 79 ARG A CA 1
ATOM 570 C C . ARG A 1 79 ? 0.594 -8.489 -16.956 1.00 60.91 79 ARG A C 1
ATOM 572 O O . ARG A 1 79 ? 1.495 -7.647 -17.166 1.00 60.91 79 ARG A O 1
#

Secondary structure (DSSP, 8-state):
--HHHHHHHHTPPPSB-TTT-PBTTTSPP-PPPHHHHTT-S---B-TTT-PBPEEEEETTEEEEEETTTEEEEGGGS--